Protein AF-A0AB74E390-F1 (afdb_monomer_lite)

Secondary structure (DSSP, 8-state):
-TTTHHHHSPTT-EEEEESPPPS-----GGGGTTT-EEEEE-S-SS-HHHHHHHHHTTSS--STT------

Foldseek 3Di:
DQQCVLVVADQLEEAEAEDDDPDDDDHDVVSHVRNYYYYYDDDDDPCVVVVVVCVVVVVDDPPVVDDDDDD

pLDDT: mean 95.38, std 4.59, range [65.69, 98.31]

Radius of gyration: 17.09 Å; chains: 1; bounding box: 39×23×51 Å

Organism: Staphylococcus aureus (NCBI:txid1280)

Structure (mmCIF, N/CA/C/O backbone):
data_AF-A0AB74E390-F1
#
_entry.id   AF-A0AB74E390-F1
#
loop_
_atom_site.group_PDB
_atom_site.id
_atom_site.type_symbol
_atom_site.label_atom_id
_atom_site.label_alt_id
_atom_site.label_comp_id
_atom_site.label_asym_id
_atom_site.label_entity_id
_atom_site.label_seq_id
_atom_site.pdbx_PDB_ins_code
_atom_site.Cartn_x
_atom_site.Cartn_y
_atom_site.Cartn_z
_atom_site.occupancy
_atom_site.B_iso_or_equiv
_atom_site.auth_seq_id
_atom_site.auth_comp_id
_atom_site.auth_asym_id
_atom_site.auth_atom_id
_atom_site.pdbx_PDB_model_num
ATOM 1 N N . PRO A 1 1 ? 10.953 -8.851 -1.417 1.00 65.69 1 PRO A N 1
ATOM 2 C CA . PRO A 1 1 ? 9.610 -8.452 -1.908 1.00 65.69 1 PRO A CA 1
ATOM 3 C C . PRO A 1 1 ? 9.644 -7.551 -3.156 1.00 65.69 1 PRO A C 1
ATOM 5 O O . PRO A 1 1 ? 9.156 -7.968 -4.200 1.00 65.69 1 PRO A O 1
ATOM 8 N N . VAL A 1 2 ? 10.271 -6.365 -3.093 1.00 82.56 2 VAL A N 1
ATOM 9 C CA . VAL A 1 2 ? 10.280 -5.392 -4.213 1.00 82.56 2 VAL A CA 1
ATOM 10 C C . VAL A 1 2 ? 10.910 -5.967 -5.489 1.00 82.56 2 VAL A C 1
ATOM 12 O O . VAL A 1 2 ? 10.356 -5.823 -6.572 1.00 82.56 2 VAL A O 1
ATOM 15 N N . LYS A 1 3 ? 12.006 -6.725 -5.358 1.00 89.62 3 LYS A N 1
ATOM 16 C CA . LYS A 1 3 ? 12.686 -7.385 -6.490 1.00 89.62 3 LYS A CA 1
ATOM 17 C C . LYS A 1 3 ? 11.883 -8.529 -7.133 1.00 89.62 3 LYS A C 1
ATOM 19 O O . LYS A 1 3 ? 12.145 -8.884 -8.276 1.00 89.62 3 LYS A O 1
ATOM 24 N N . GLN A 1 4 ? 10.928 -9.115 -6.407 1.00 94.00 4 GLN A N 1
ATOM 25 C CA . GLN A 1 4 ? 10.124 -10.258 -6.867 1.00 94.00 4 GLN A CA 1
ATOM 26 C C . GLN A 1 4 ? 8.823 -9.816 -7.546 1.00 94.00 4 GLN A C 1
ATOM 28 O O . GLN A 1 4 ? 8.358 -10.491 -8.458 1.00 94.00 4 GLN A O 1
ATOM 33 N N . ALA A 1 5 ? 8.260 -8.668 -7.152 1.00 95.44 5 ALA A N 1
ATOM 34 C CA . ALA A 1 5 ? 7.002 -8.156 -7.698 1.00 95.44 5 ALA A CA 1
ATOM 35 C C . ALA A 1 5 ? 6.964 -8.054 -9.244 1.00 95.44 5 ALA A C 1
ATOM 37 O O . ALA A 1 5 ? 5.944 -8.441 -9.818 1.00 95.44 5 ALA A O 1
ATOM 38 N N . PRO A 1 6 ? 8.053 -7.661 -9.949 1.00 96.06 6 PRO A N 1
ATOM 39 C CA . PRO A 1 6 ? 8.115 -7.686 -11.416 1.00 96.06 6 PRO A CA 1
ATOM 40 C C . PRO A 1 6 ? 7.826 -9.044 -12.074 1.00 96.06 6 PRO A C 1
ATOM 42 O O . PRO A 1 6 ? 7.477 -9.081 -13.247 1.00 96.06 6 PRO A O 1
ATOM 45 N N . TYR A 1 7 ? 7.985 -10.155 -11.349 1.00 96.25 7 TYR A N 1
ATOM 46 C CA . TYR A 1 7 ? 7.754 -11.509 -11.866 1.00 96.25 7 TYR A CA 1
ATOM 47 C C . TYR A 1 7 ? 6.331 -12.018 -11.614 1.00 96.25 7 TYR A C 1
ATOM 49 O O . TYR A 1 7 ? 5.941 -13.027 -12.193 1.00 96.25 7 TYR A O 1
ATOM 57 N N . LEU A 1 8 ? 5.576 -11.345 -10.744 1.00 96.69 8 LEU A N 1
ATOM 58 C CA . LEU A 1 8 ? 4.230 -11.750 -10.329 1.00 96.69 8 LEU A CA 1
ATOM 59 C C . LEU A 1 8 ? 3.139 -10.909 -10.997 1.00 96.69 8 LEU A C 1
ATOM 61 O O . LEU A 1 8 ? 1.998 -11.347 -11.116 1.00 96.69 8 LEU A O 1
ATOM 65 N N . VAL A 1 9 ? 3.477 -9.687 -11.405 1.00 97.12 9 VAL A N 1
ATOM 66 C CA . VAL A 1 9 ? 2.522 -8.751 -11.993 1.00 97.12 9 VAL A CA 1
ATOM 67 C C . VAL A 1 9 ? 2.143 -9.159 -13.419 1.00 97.12 9 VAL A C 1
ATOM 69 O O . VAL A 1 9 ? 2.988 -9.537 -14.232 1.00 97.12 9 VAL A O 1
ATOM 72 N N . MET A 1 10 ? 0.854 -9.052 -13.740 1.00 97.25 10 MET A N 1
ATOM 73 C CA . MET A 1 10 ? 0.370 -9.228 -15.109 1.00 97.25 10 MET A CA 1
ATOM 74 C C . MET A 1 10 ? 0.825 -8.082 -16.025 1.00 97.25 10 MET A C 1
ATOM 76 O O . MET A 1 10 ? 1.161 -6.987 -15.575 1.00 97.25 10 MET A O 1
ATOM 80 N N . ARG A 1 11 ? 0.760 -8.308 -17.340 1.00 97.56 11 ARG A N 1
ATOM 81 C CA . ARG A 1 11 ? 0.948 -7.249 -18.348 1.00 97.56 11 ARG A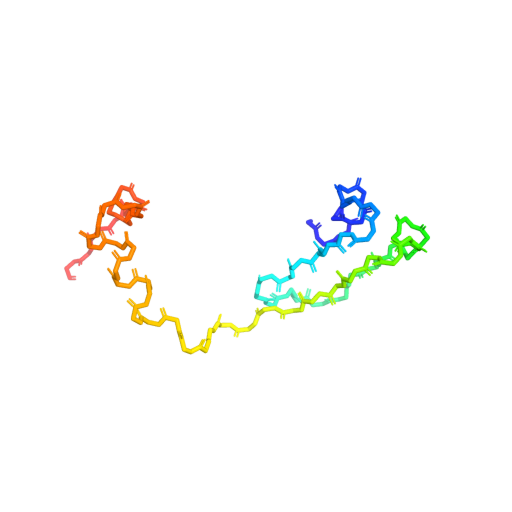 CA 1
ATOM 82 C C . ARG A 1 11 ? -0.065 -6.122 -18.118 1.00 97.56 11 ARG A C 1
ATOM 84 O O . ARG A 1 11 ? -1.227 -6.418 -17.862 1.00 97.56 11 ARG A O 1
ATOM 91 N N . GLY A 1 12 ? 0.360 -4.864 -18.205 1.00 97.50 12 GLY A N 1
ATOM 92 C CA . GLY A 1 12 ? -0.476 -3.690 -17.924 1.00 97.50 12 GLY A CA 1
ATOM 93 C C . GLY A 1 12 ? -0.902 -3.556 -16.456 1.00 97.50 12 GLY A C 1
ATOM 94 O O . GLY A 1 12 ? -1.734 -2.714 -16.126 1.00 97.50 12 GLY A O 1
ATOM 95 N N . GLY A 1 13 ? -0.386 -4.413 -15.567 1.00 97.94 13 GLY A N 1
ATOM 96 C CA . GLY A 1 13 ? -0.740 -4.422 -14.154 1.00 97.94 13 GLY A CA 1
ATOM 97 C C . GLY A 1 13 ? -0.084 -3.297 -13.355 1.00 97.94 13 GLY A C 1
ATOM 98 O O . GLY A 1 13 ? 0.655 -2.459 -13.877 1.00 97.94 13 GLY A O 1
ATOM 99 N N . LYS A 1 14 ? -0.333 -3.294 -12.043 1.00 97.88 14 LYS A N 1
ATOM 100 C CA . LYS A 1 14 ? 0.243 -2.316 -11.115 1.00 97.88 14 LYS A CA 1
ATOM 101 C C . LYS A 1 14 ? 0.966 -3.001 -9.965 1.00 97.88 14 LYS A C 1
ATOM 103 O O . LYS A 1 14 ? 0.427 -3.916 -9.349 1.00 97.88 14 LYS A O 1
ATOM 108 N N . ILE A 1 15 ? 2.166 -2.521 -9.657 1.00 97.19 15 ILE A N 1
ATOM 109 C CA . ILE A 1 15 ? 2.900 -2.858 -8.437 1.00 97.19 15 ILE A CA 1
ATOM 110 C C . ILE A 1 15 ? 2.740 -1.684 -7.471 1.00 97.19 15 ILE A C 1
ATOM 112 O O . ILE A 1 15 ? 3.225 -0.584 -7.738 1.00 97.19 15 ILE A O 1
ATOM 116 N N . MET A 1 16 ? 2.079 -1.926 -6.340 1.00 97.38 16 MET A N 1
ATOM 117 C CA . MET A 1 16 ? 1.919 -0.934 -5.277 1.00 97.38 16 MET A CA 1
ATOM 118 C C . MET A 1 16 ? 2.976 -1.166 -4.195 1.00 97.38 16 MET A C 1
ATOM 120 O O . MET A 1 16 ? 3.023 -2.241 -3.598 1.00 97.38 16 MET A O 1
ATOM 124 N N . ILE A 1 17 ? 3.813 -0.166 -3.920 1.00 96.19 17 ILE A N 1
ATOM 125 C CA . ILE A 1 17 ? 4.768 -0.201 -2.805 1.00 96.19 17 ILE A CA 1
ATOM 126 C C . ILE A 1 17 ? 4.114 0.489 -1.608 1.00 96.19 17 ILE A C 1
ATOM 128 O O . ILE A 1 17 ? 3.983 1.712 -1.595 1.00 96.19 17 ILE A O 1
ATOM 132 N N . VAL A 1 18 ? 3.662 -0.296 -0.627 1.00 96.19 18 VAL A N 1
ATOM 133 C CA . VAL A 1 18 ? 2.998 0.216 0.581 1.00 96.19 18 VAL A CA 1
ATOM 134 C C . VAL A 1 18 ? 4.038 0.477 1.667 1.00 96.19 18 VAL A C 1
ATOM 136 O O . VAL A 1 18 ? 4.659 -0.458 2.169 1.00 96.19 18 VAL A O 1
ATOM 139 N N . GLY A 1 19 ? 4.218 1.752 2.025 1.00 92.56 19 GLY A N 1
ATOM 140 C CA . GLY A 1 19 ? 5.274 2.194 2.937 1.00 92.56 19 GLY A CA 1
ATOM 141 C C . GLY A 1 19 ? 6.620 2.430 2.242 1.00 92.56 19 GLY A C 1
ATOM 142 O O . GLY A 1 19 ? 6.725 2.403 1.016 1.00 92.56 19 GLY A O 1
ATOM 143 N N . THR A 1 20 ? 7.654 2.688 3.044 1.00 91.81 20 THR A N 1
ATOM 144 C CA . THR A 1 20 ? 9.007 2.987 2.554 1.00 91.81 20 THR A CA 1
ATOM 145 C C . THR A 1 20 ? 9.909 1.776 2.736 1.00 91.81 20 THR A C 1
ATOM 147 O O . THR A 1 20 ? 9.979 1.208 3.824 1.00 91.81 20 THR A O 1
ATOM 150 N N . VAL A 1 21 ? 10.633 1.406 1.680 1.00 90.06 21 VAL A N 1
ATOM 151 C CA . VAL A 1 21 ? 11.692 0.395 1.759 1.00 90.06 21 VAL A CA 1
ATOM 152 C C . VAL A 1 21 ? 13.026 1.119 1.931 1.00 90.06 21 VAL A C 1
ATOM 154 O O . VAL A 1 21 ? 13.334 1.982 1.109 1.00 90.06 21 VAL A O 1
ATOM 157 N N . PRO A 1 22 ? 13.798 0.832 2.992 1.00 89.50 22 PRO A N 1
ATOM 158 C CA . PRO A 1 22 ? 15.096 1.460 3.185 1.00 89.50 22 PRO A CA 1
ATOM 159 C C . PRO A 1 22 ? 16.103 0.960 2.141 1.00 89.50 22 PRO A C 1
ATOM 161 O O . PRO A 1 22 ? 16.210 -0.244 1.897 1.00 89.50 22 PRO A O 1
ATOM 164 N N . GLY A 1 23 ? 16.864 1.894 1.571 1.00 89.50 23 GLY A N 1
ATOM 165 C CA . GLY A 1 23 ? 17.916 1.616 0.594 1.00 89.50 23 GLY A CA 1
ATOM 166 C C . GLY A 1 23 ? 17.415 1.273 -0.812 1.00 89.50 23 GLY A C 1
ATOM 167 O O . GLY A 1 23 ? 16.217 1.253 -1.101 1.00 89.50 23 GLY A O 1
ATOM 168 N N . ASP A 1 24 ? 18.368 0.988 -1.696 1.00 89.31 24 ASP A N 1
ATOM 169 C CA . ASP A 1 24 ? 18.093 0.770 -3.113 1.00 89.31 24 ASP A CA 1
ATOM 170 C C . ASP A 1 24 ? 17.645 -0.662 -3.416 1.00 89.31 24 ASP A C 1
ATOM 172 O O . ASP A 1 24 ? 18.126 -1.654 -2.860 1.00 89.31 24 ASP A O 1
ATOM 176 N N . SER A 1 25 ? 16.729 -0.789 -4.375 1.00 89.56 25 SER A N 1
ATOM 177 C CA . SER A 1 25 ? 16.238 -2.075 -4.866 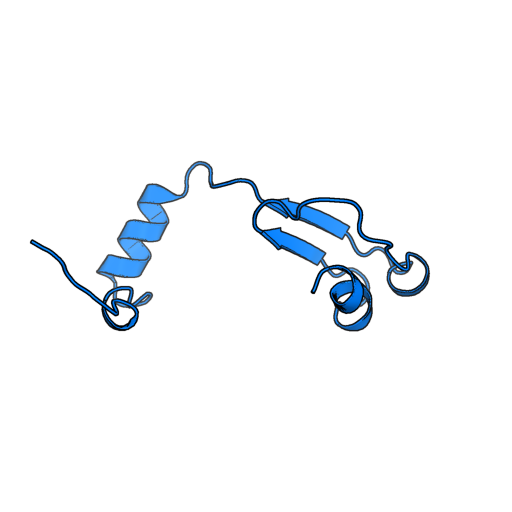1.00 89.56 25 SER A CA 1
ATOM 178 C C . SER A 1 25 ? 16.322 -2.136 -6.384 1.00 89.56 25 SER A C 1
ATOM 180 O O . SER A 1 25 ? 15.524 -1.521 -7.082 1.00 89.56 25 SER A O 1
ATOM 182 N N . ALA A 1 26 ? 17.259 -2.932 -6.901 1.00 91.88 26 ALA A N 1
ATOM 183 C CA . ALA A 1 26 ? 17.366 -3.185 -8.335 1.00 91.88 26 ALA A CA 1
ATOM 184 C C . ALA A 1 26 ? 16.077 -3.824 -8.890 1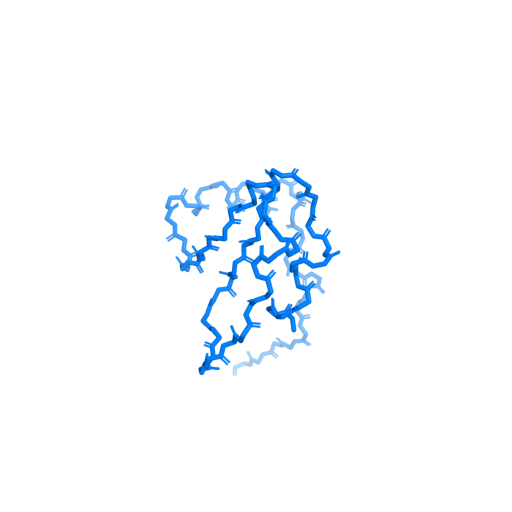.00 91.88 26 ALA A C 1
ATOM 186 O O . ALA A 1 26 ? 15.680 -4.910 -8.457 1.00 91.88 26 ALA A O 1
ATOM 187 N N . ILE A 1 27 ? 15.450 -3.158 -9.862 1.00 93.88 27 ILE A N 1
ATOM 188 C CA . ILE A 1 27 ? 14.251 -3.625 -10.565 1.00 93.88 27 ILE A CA 1
ATOM 189 C C . ILE A 1 27 ? 14.630 -4.116 -11.961 1.00 93.88 27 ILE A C 1
ATOM 191 O O . ILE A 1 27 ? 15.304 -3.422 -12.718 1.00 93.88 27 ILE A O 1
ATOM 195 N N . ASN A 1 28 ? 14.147 -5.304 -12.329 1.00 94.38 28 ASN A N 1
ATOM 196 C CA . ASN A 1 28 ? 14.262 -5.799 -13.696 1.00 94.38 28 ASN A CA 1
ATOM 197 C C . ASN A 1 28 ? 13.149 -5.200 -14.572 1.00 94.38 28 ASN A C 1
ATOM 199 O O . ASN A 1 28 ? 12.072 -5.784 -14.701 1.00 94.38 28 ASN A O 1
ATOM 203 N N . PHE A 1 29 ? 13.418 -4.048 -15.190 1.00 95.62 29 PHE A N 1
ATOM 204 C CA . PHE A 1 29 ? 12.455 -3.365 -16.060 1.00 95.62 29 PHE A CA 1
ATOM 205 C C . PHE A 1 29 ? 12.053 -4.178 -17.298 1.00 95.62 29 PHE A C 1
ATOM 207 O O . PHE A 1 29 ? 10.937 -4.026 -17.787 1.00 95.62 29 PHE A O 1
ATOM 214 N N . LEU A 1 30 ? 12.894 -5.108 -17.767 1.00 96.75 30 LEU A N 1
ATOM 215 C CA . LEU A 1 30 ? 12.550 -5.971 -18.899 1.00 96.75 30 LEU A CA 1
ATOM 216 C C . LEU A 1 30 ? 11.359 -6.887 -18.582 1.00 96.75 30 LEU A C 1
ATOM 218 O O . LEU A 1 30 ? 10.550 -7.165 -19.462 1.00 96.75 30 LEU A O 1
ATOM 222 N N . LYS A 1 31 ? 11.204 -7.330 -17.326 1.00 96.00 31 LYS A N 1
ATOM 223 C CA . LYS A 1 31 ? 10.062 -8.167 -16.913 1.00 96.00 31 LYS A CA 1
ATOM 224 C C . LYS A 1 31 ? 8.737 -7.412 -16.864 1.00 96.00 31 LYS A C 1
ATOM 226 O O . LYS A 1 31 ? 7.684 -8.034 -16.956 1.00 96.00 31 LYS A O 1
ATOM 231 N N . ILE A 1 32 ? 8.800 -6.089 -16.783 1.00 96.81 32 ILE A N 1
ATOM 232 C CA . ILE A 1 32 ? 7.645 -5.198 -16.667 1.00 96.81 32 ILE A CA 1
ATOM 233 C C . ILE A 1 32 ? 7.504 -4.256 -17.869 1.00 96.81 32 ILE A C 1
ATOM 235 O O . ILE A 1 32 ? 6.708 -3.323 -17.834 1.00 96.81 32 ILE A O 1
ATOM 239 N N . ASN A 1 33 ? 8.202 -4.543 -18.975 1.00 96.81 33 ASN A N 1
ATOM 240 C CA . ASN A 1 33 ? 8.199 -3.750 -20.213 1.00 96.81 33 ASN A CA 1
ATOM 241 C C . ASN A 1 33 ? 6.852 -3.727 -20.960 1.00 96.81 33 ASN A C 1
ATOM 243 O O . ASN A 1 33 ? 6.736 -3.149 -22.035 1.00 96.81 33 ASN A O 1
ATOM 247 N N . ARG A 1 34 ? 5.837 -4.387 -20.408 1.00 95.62 34 ARG A N 1
ATOM 248 C CA . ARG A 1 34 ? 4.475 -4.471 -20.933 1.00 95.62 34 ARG A CA 1
ATOM 249 C C . ARG A 1 34 ? 3.576 -3.526 -20.141 1.00 95.62 34 ARG A C 1
ATOM 251 O O . ARG A 1 34 ? 2.600 -3.982 -19.559 1.00 95.62 34 ARG A O 1
ATOM 258 N N . GLU A 1 35 ? 3.969 -2.254 -20.091 1.00 97.06 35 GLU A N 1
ATOM 259 C CA . GLU A 1 35 ? 3.196 -1.129 -19.533 1.00 97.06 35 GLU A CA 1
ATOM 260 C C . GLU A 1 35 ? 2.732 -1.316 -18.082 1.00 97.06 35 GLU A C 1
ATOM 262 O O . GLU A 1 35 ? 1.660 -0.872 -17.673 1.00 97.06 35 GLU A O 1
ATOM 267 N N . VAL A 1 36 ? 3.546 -1.983 -17.268 1.00 98.12 36 VAL A N 1
ATOM 268 C CA . VAL A 1 36 ? 3.273 -2.087 -15.834 1.00 98.12 36 VAL A CA 1
ATOM 269 C C . VAL A 1 36 ? 3.611 -0.762 -15.155 1.00 98.12 36 VAL A C 1
ATOM 271 O O . VAL A 1 36 ? 4.671 -0.185 -15.391 1.00 98.12 36 VAL A O 1
ATOM 274 N N . SER A 1 37 ? 2.743 -0.312 -14.249 1.00 97.94 37 SER A N 1
ATOM 275 C CA . SER A 1 37 ? 2.995 0.875 -13.421 1.00 97.94 37 SER A CA 1
ATOM 276 C C . SER A 1 37 ? 3.510 0.493 -12.035 1.00 97.94 37 SER A C 1
ATOM 278 O O . SER A 1 37 ? 2.963 -0.405 -11.393 1.00 97.94 37 SER A O 1
ATOM 280 N N . ILE A 1 38 ? 4.517 1.211 -11.538 1.00 96.31 38 ILE A N 1
ATOM 281 C CA . ILE A 1 38 ? 4.952 1.133 -10.138 1.00 96.31 38 ILE A CA 1
ATOM 282 C C . ILE A 1 38 ? 4.492 2.408 -9.435 1.00 96.31 38 ILE A C 1
ATOM 284 O O . ILE A 1 38 ? 4.802 3.506 -9.891 1.00 96.31 38 ILE A O 1
ATOM 288 N N . GLN A 1 39 ? 3.758 2.268 -8.333 1.00 97.31 39 GLN A N 1
ATOM 289 C CA . GLN A 1 39 ? 3.233 3.401 -7.574 1.00 97.31 39 GLN A CA 1
ATOM 290 C C . GLN A 1 39 ? 3.515 3.227 -6.081 1.00 97.31 39 GLN A C 1
ATOM 292 O O . GLN A 1 39 ? 3.239 2.178 -5.497 1.00 97.31 39 GLN A O 1
ATOM 297 N N . THR A 1 40 ? 4.048 4.270 -5.450 1.00 96.44 40 THR A N 1
ATOM 298 C CA . THR A 1 40 ? 4.236 4.317 -3.998 1.00 96.44 40 THR A CA 1
ATOM 299 C C . THR A 1 40 ? 2.939 4.729 -3.304 1.00 96.44 40 THR A C 1
ATOM 301 O O . THR A 1 40 ? 2.176 5.559 -3.802 1.00 96.44 40 THR A O 1
ATOM 304 N N . VAL A 1 41 ? 2.671 4.134 -2.143 1.00 97.38 41 VAL A N 1
ATOM 305 C CA . VAL A 1 41 ? 1.529 4.465 -1.287 1.00 97.38 41 VAL A CA 1
ATOM 306 C C . VAL A 1 41 ? 2.063 5.000 0.028 1.00 97.38 41 VAL A C 1
ATOM 308 O O . VAL A 1 41 ? 2.704 4.278 0.793 1.00 97.38 41 VAL A O 1
ATOM 311 N N . PHE A 1 42 ? 1.768 6.270 0.294 1.00 96.88 42 PHE A N 1
ATOM 312 C CA . PHE A 1 42 ? 2.134 6.929 1.536 1.00 96.88 42 PHE A CA 1
ATOM 313 C C . PHE A 1 42 ? 0.888 7.217 2.367 1.00 96.88 42 PHE A C 1
ATOM 315 O O . PHE A 1 42 ? 0.071 8.063 2.005 1.00 96.88 42 PHE A O 1
ATOM 322 N N . ARG A 1 43 ? 0.762 6.510 3.495 1.00 96.12 43 ARG A N 1
ATOM 323 C CA . ARG A 1 43 ? -0.357 6.645 4.438 1.00 96.12 43 ARG A CA 1
ATOM 324 C C . ARG A 1 43 ? -1.710 6.557 3.713 1.00 96.12 43 ARG A C 1
ATOM 326 O O . ARG A 1 43 ? -2.028 5.514 3.149 1.00 96.12 43 ARG A O 1
ATOM 333 N N . TYR A 1 44 ? -2.509 7.621 3.755 1.00 97.25 44 TYR A N 1
ATOM 334 C CA . TYR A 1 44 ? -3.865 7.677 3.220 1.00 97.25 44 TYR A CA 1
ATOM 335 C C . TYR A 1 44 ? -4.326 9.130 3.034 1.00 97.25 44 TYR A C 1
ATOM 337 O O . TYR A 1 44 ? -3.829 10.041 3.692 1.00 97.25 44 TYR A O 1
ATOM 345 N N . ALA A 1 45 ? -5.336 9.329 2.184 1.00 97.06 45 ALA A N 1
ATOM 346 C CA . ALA A 1 45 ? -6.075 10.583 2.038 1.00 97.06 45 ALA A CA 1
ATOM 347 C C . ALA A 1 45 ? -7.560 10.272 1.794 1.00 97.06 45 ALA A C 1
ATOM 349 O O . ALA A 1 45 ? -7.872 9.395 0.986 1.00 97.06 45 ALA A O 1
ATOM 350 N N . ASN A 1 46 ? -8.468 10.962 2.496 1.00 97.19 46 ASN A N 1
ATOM 351 C CA . ASN A 1 46 ? -9.927 10.809 2.359 1.00 97.19 46 ASN A CA 1
ATOM 352 C C . ASN A 1 46 ? -10.447 9.362 2.539 1.00 97.19 46 ASN A C 1
ATOM 354 O O . ASN A 1 46 ? -11.394 8.954 1.872 1.00 97.19 46 ASN A O 1
ATOM 358 N N . ARG A 1 47 ? -9.819 8.555 3.414 1.00 97.81 47 ARG A N 1
ATOM 359 C CA . ARG A 1 47 ? -10.193 7.137 3.636 1.00 97.81 47 ARG A CA 1
ATOM 360 C C . ARG A 1 47 ? -10.940 6.844 4.933 1.00 97.81 47 ARG A C 1
ATOM 362 O O . ARG A 1 47 ? -11.597 5.816 5.000 1.00 97.81 47 ARG A O 1
ATOM 369 N N . TYR A 1 48 ? -10.900 7.731 5.926 1.00 97.69 48 TYR A N 1
ATOM 370 C CA . TYR A 1 48 ? -11.535 7.474 7.226 1.00 97.69 48 TYR A CA 1
ATOM 371 C C . TYR A 1 48 ? -13.018 7.078 7.132 1.00 97.69 48 TYR A C 1
ATOM 373 O O . TYR A 1 48 ? -13.353 6.034 7.688 1.00 97.69 48 TYR A O 1
ATOM 381 N N . PRO A 1 49 ? -13.893 7.815 6.412 1.00 98.19 49 PRO A N 1
ATOM 382 C CA . PRO A 1 49 ? -15.321 7.488 6.390 1.00 98.19 49 PRO A CA 1
ATOM 383 C C . PRO A 1 49 ? -15.607 6.080 5.854 1.00 98.19 49 PRO A C 1
ATOM 385 O O . PRO A 1 49 ? -16.276 5.293 6.517 1.00 98.19 49 PRO A O 1
ATOM 388 N N . VAL A 1 50 ? -15.019 5.725 4.704 1.00 98.00 50 VAL A N 1
ATOM 389 C CA . VAL A 1 50 ? -15.232 4.409 4.077 1.00 98.00 50 VAL A CA 1
ATOM 390 C C . VAL A 1 50 ? -14.629 3.268 4.902 1.00 98.00 50 VAL A C 1
ATOM 392 O O . VAL A 1 50 ? -15.192 2.179 4.957 1.00 98.00 50 VAL A O 1
ATOM 395 N N . THR A 1 51 ? -13.502 3.501 5.582 1.00 97.56 51 THR A N 1
ATOM 396 C CA . THR A 1 51 ? -12.900 2.482 6.449 1.00 97.56 51 THR A CA 1
ATOM 397 C C . THR A 1 51 ? -13.765 2.217 7.681 1.00 97.56 51 THR A C 1
ATOM 399 O O . THR A 1 51 ? -13.952 1.060 8.046 1.00 97.56 51 THR A O 1
ATOM 402 N N . ILE A 1 52 ? -14.334 3.259 8.301 1.00 98.19 52 ILE A N 1
ATOM 403 C CA . ILE A 1 52 ? -15.256 3.104 9.438 1.00 98.19 52 ILE A CA 1
ATOM 404 C C . ILE A 1 52 ? -16.500 2.321 9.010 1.00 98.19 52 ILE A C 1
ATOM 406 O O . ILE A 1 52 ? -16.903 1.391 9.705 1.00 98.19 52 ILE A O 1
ATOM 410 N N . GLU A 1 53 ? -17.072 2.642 7.849 1.00 98.31 53 GLU A N 1
ATOM 411 C CA . GLU A 1 53 ? -18.227 1.927 7.294 1.00 98.31 53 GLU A CA 1
ATOM 412 C C . GLU A 1 53 ? -17.918 0.442 7.033 1.00 98.31 53 GLU A C 1
ATOM 414 O O . GLU A 1 53 ? -18.700 -0.440 7.394 1.00 98.31 53 GLU A O 1
ATOM 419 N N . ALA A 1 54 ? -16.750 0.135 6.461 1.00 97.88 54 ALA A N 1
ATOM 420 C CA . ALA A 1 54 ? -16.327 -1.243 6.207 1.00 97.88 54 ALA A CA 1
ATOM 421 C C . ALA A 1 54 ? -16.167 -2.062 7.501 1.00 97.88 54 ALA A C 1
ATOM 423 O O . ALA A 1 54 ? -16.509 -3.245 7.525 1.00 97.88 54 ALA A O 1
ATOM 424 N N . ILE A 1 55 ? -15.686 -1.437 8.580 1.00 98.12 55 ILE A N 1
ATOM 425 C CA . ILE A 1 55 ? -15.581 -2.077 9.898 1.00 98.12 55 ILE A CA 1
ATOM 426 C C . ILE A 1 55 ? -16.973 -2.242 10.521 1.00 98.12 55 ILE A C 1
ATOM 428 O O . ILE A 1 55 ? -17.330 -3.332 10.961 1.00 98.12 55 ILE A O 1
ATOM 432 N N .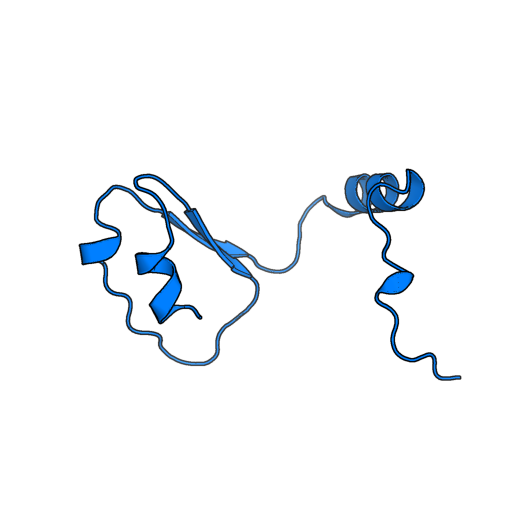 SER A 1 56 ? -17.789 -1.185 10.521 1.00 97.81 56 SER A N 1
ATOM 433 C CA . SER A 1 56 ? -19.128 -1.193 11.124 1.00 97.81 56 SER A CA 1
ATOM 434 C C . SER A 1 56 ? -20.090 -2.167 10.442 1.00 97.81 56 SER A C 1
ATOM 436 O O . SER A 1 56 ? -20.966 -2.714 11.104 1.00 97.81 56 SER A O 1
ATOM 438 N N . SER A 1 57 ? -19.943 -2.386 9.134 1.00 97.75 57 SER A N 1
ATOM 439 C CA . SER A 1 57 ? -20.741 -3.357 8.370 1.00 97.75 57 SER A CA 1
ATOM 440 C C . SER A 1 57 ? -20.305 -4.810 8.583 1.00 97.75 57 SER A C 1
ATOM 442 O O . SER A 1 57 ? -20.937 -5.718 8.051 1.00 97.75 57 SER A O 1
ATOM 444 N N . GLY A 1 58 ? -19.214 -5.051 9.320 1.00 95.19 58 GLY A N 1
ATOM 445 C CA . GLY A 1 58 ? -18.640 -6.384 9.512 1.00 95.19 58 GLY A CA 1
ATOM 446 C C . GLY A 1 58 ? -17.878 -6.917 8.295 1.00 95.19 58 GLY A C 1
ATOM 447 O O . GLY A 1 58 ? -17.390 -8.043 8.326 1.00 95.19 58 GLY A O 1
ATOM 448 N N . ARG A 1 59 ? -17.730 -6.120 7.225 1.00 96.69 59 ARG A N 1
ATOM 449 C CA . ARG A 1 59 ? -16.947 -6.499 6.038 1.00 96.69 59 ARG A CA 1
ATOM 450 C C . ARG A 1 59 ? -15.452 -6.588 6.340 1.00 96.69 59 ARG A C 1
ATOM 452 O O . ARG A 1 59 ? -14.744 -7.346 5.682 1.00 96.69 59 ARG A O 1
ATOM 459 N N . PHE A 1 60 ? -14.981 -5.795 7.300 1.00 96.88 60 PHE A N 1
ATOM 460 C CA . PHE A 1 60 ? -13.605 -5.811 7.776 1.00 96.88 60 PHE A CA 1
ATOM 461 C C . PHE A 1 60 ? -13.572 -6.106 9.278 1.00 96.88 60 PHE A C 1
ATOM 463 O O . PHE A 1 60 ? -13.862 -5.235 10.099 1.00 96.88 60 PHE A O 1
ATOM 470 N N . ASP A 1 61 ? -13.165 -7.320 9.643 1.00 97.00 61 ASP A N 1
ATOM 471 C CA . ASP A 1 61 ? -12.900 -7.674 11.035 1.00 97.00 61 ASP A CA 1
ATOM 472 C C . ASP A 1 61 ? -11.469 -7.280 11.425 1.00 97.00 61 ASP A C 1
ATOM 474 O O . ASP A 1 61 ? -10.498 -7.952 11.085 1.00 97.00 61 ASP A O 1
ATOM 478 N N . VAL A 1 62 ? -11.345 -6.157 12.135 1.00 97.00 62 VAL A N 1
ATOM 479 C CA . VAL A 1 62 ? -10.063 -5.692 12.692 1.00 97.00 62 VAL A CA 1
ATOM 480 C C . VAL A 1 62 ? -9.737 -6.327 14.044 1.00 97.00 62 VAL A C 1
ATOM 482 O O . VAL A 1 62 ? -8.585 -6.285 14.46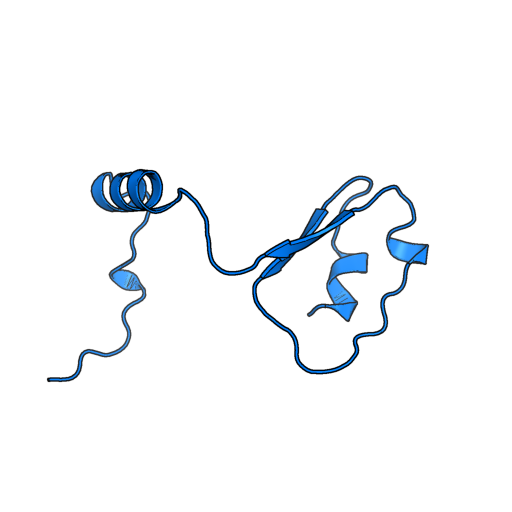9 1.00 97.00 62 VAL A O 1
ATOM 485 N N . LYS A 1 63 ? -10.732 -6.878 14.753 1.00 97.00 63 LYS A N 1
ATOM 486 C CA . LYS A 1 63 ? -10.559 -7.319 16.144 1.00 97.00 63 LYS A CA 1
ATOM 487 C C . LYS A 1 63 ? -9.868 -8.674 16.225 1.00 97.00 63 LYS A C 1
ATOM 489 O O . LYS A 1 63 ? -9.067 -8.870 17.132 1.00 97.00 63 LYS A O 1
ATOM 494 N N . SER A 1 64 ? -10.103 -9.570 15.267 1.00 97.44 64 SER A N 1
ATOM 495 C CA . SER A 1 64 ? -9.413 -10.871 15.211 1.00 97.44 64 SER A CA 1
ATOM 496 C C . SER A 1 64 ? -7.901 -10.772 15.001 1.00 97.44 64 SER A C 1
ATOM 498 O O . SER A 1 64 ? -7.178 -11.712 15.318 1.00 97.44 64 SER A O 1
ATOM 500 N N . MET A 1 65 ? -7.404 -9.639 14.500 1.00 96.31 65 MET A N 1
ATOM 501 C CA . MET A 1 65 ? -5.973 -9.406 14.284 1.00 96.31 65 MET A CA 1
ATOM 502 C C . MET A 1 65 ? -5.238 -8.909 15.542 1.00 96.31 65 MET A C 1
ATOM 504 O O . MET A 1 65 ? -4.010 -8.801 15.527 1.00 96.31 65 MET A O 1
ATOM 508 N N . VAL A 1 66 ? -5.956 -8.568 16.619 1.00 97.12 66 VAL A N 1
ATOM 509 C CA . VAL A 1 66 ? -5.359 -8.055 17.862 1.00 97.12 66 VAL A CA 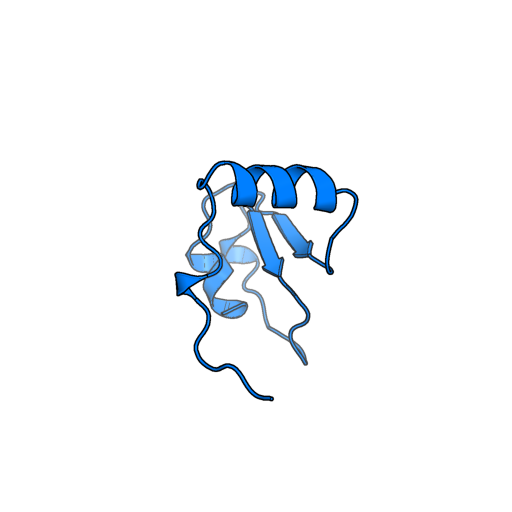1
ATOM 510 C C . VAL A 1 66 ? -4.647 -9.192 18.593 1.00 97.12 66 VAL A C 1
ATOM 512 O O . VAL A 1 66 ? -5.272 -10.177 18.972 1.00 97.12 66 VAL A O 1
ATOM 515 N N . THR A 1 67 ? -3.338 -9.051 18.811 1.00 98.12 67 THR A N 1
ATOM 516 C CA . THR A 1 67 ? -2.525 -10.084 19.478 1.00 98.12 67 THR A CA 1
ATOM 517 C C . THR A 1 67 ? -2.325 -9.833 20.969 1.00 98.12 67 THR A C 1
ATOM 519 O O . THR A 1 67 ? -2.255 -10.785 21.736 1.00 98.12 67 THR A O 1
ATOM 522 N N . HIS A 1 68 ? -2.231 -8.570 21.387 1.00 97.62 68 HIS A N 1
ATOM 523 C CA . HIS A 1 68 ? -1.960 -8.191 22.772 1.00 97.62 68 HIS A CA 1
ATOM 524 C C . HIS A 1 68 ? -2.719 -6.912 23.120 1.00 97.62 68 HIS A C 1
ATOM 526 O O . HIS A 1 68 ? -2.889 -6.031 22.274 1.00 97.62 68 HIS A O 1
ATOM 532 N N . ILE A 1 69 ? -3.150 -6.816 24.375 1.00 97.06 69 ILE A N 1
ATOM 533 C CA . ILE A 1 69 ? -3.737 -5.619 24.974 1.00 97.06 69 ILE A CA 1
ATOM 534 C C . ILE A 1 69 ? -2.949 -5.370 26.258 1.00 97.06 69 ILE A C 1
ATOM 536 O O . ILE A 1 69 ? -2.777 -6.289 27.058 1.00 97.06 69 ILE A O 1
ATOM 540 N N . TYR A 1 70 ? -2.437 -4.155 26.406 1.00 96.38 70 TYR A N 1
ATOM 541 C CA . TYR A 1 70 ? -1.679 -3.706 27.570 1.00 96.38 70 TYR A CA 1
ATOM 542 C C . TYR A 1 70 ? -2.487 -2.611 28.278 1.00 96.38 70 TYR A C 1
ATOM 544 O O . TYR A 1 70 ? -3.228 -1.894 27.600 1.00 96.38 70 TYR A O 1
ATOM 552 N N . ASP A 1 71 ? -2.360 -2.533 29.604 1.00 91.00 71 ASP A N 1
ATOM 553 C CA . ASP A 1 71 ? -2.967 -1.500 30.463 1.00 91.00 71 ASP A CA 1
ATOM 554 C C . ASP A 1 71 ? -2.068 -0.254 30.541 1.00 91.00 71 ASP A C 1
ATOM 556 O O . ASP A 1 71 ? -0.830 -0.440 30.660 1.00 91.00 71 ASP A O 1
#

Sequence (71 aa):
PVKQAPYLVMRGGKIMIVGTVPGDSAINFLKINREVSIQTVFRYANRYPVTIEAISSGRFDVKSMVTHIYD